Protein AF-A0A926GZT4-F1 (afdb_monomer)

Nearest PDB structures (foldseek):
  8gw3-assembly4_D  TM=7.009E-01  e=4.173E+00  Homo sapiens
  7jy4-assembly1_A  TM=4.557E-01  e=2.702E+00  Homo sapiens
  4l53-assembly1_A  TM=4.078E-01  e=2.702E+00  Homo sapiens
  3ppz-assembly1_A  TM=3.035E-01  e=1.749E+00  Arabidopsis thaliana
  7rd6-assembly1_A  TM=2.151E-01  e=2.875E+00  Saccharomyces cerevisiae

Solvent-accessible surface area (backbone atoms only — not comparable to full-atom values): 8129 Å² total; per-residue (Å²): 136,89,83,83,81,74,59,75,89,55,63,92,43,51,77,48,64,42,90,59,48,48,75,75,48,60,48,57,80,95,85,47,78,43,30,37,38,27,32,48,92,85,40,66,25,36,35,36,51,51,87,75,60,86,52,57,98,88,56,70,48,48,42,31,40,33,24,62,54,53,72,66,56,50,53,53,48,52,53,50,49,58,46,40,38,62,43,46,35,48,85,88,81,61,58,79,93,72,22,61,66,45,62,78,93,54,39,59,65,59,61,72,75,52,74,93,72,57,90,58,54,55,56,77,72,63,48,54,75,66,32,30,31,50,92

Foldseek 3Di:
DPPDPDDPVQPPFAEDEPVQWAFPDADDPPPDRAKHWTDHPNAIWIKGWDPFPCPDPVDRKTKIWTFHDDPVLVVVVVVLLVLCQQQQFVPDDDDPVPTGNDPPVRCVVSVVVDDPDDPCVVVVVPTDTHHMYID

Secondary structure (DSSP, 8-state):
---S---GGGTTSPB--GGGEEEEEEE-SSS--SEEEEEETTEEEEEEE-S-----TT----EEEEEE--HHHHHHHHHHHHHHHHHTB-TTSS-HHHHB-S-GGGTHHHHTTS-S--TTHHHHTT--EEEEEE-

Radi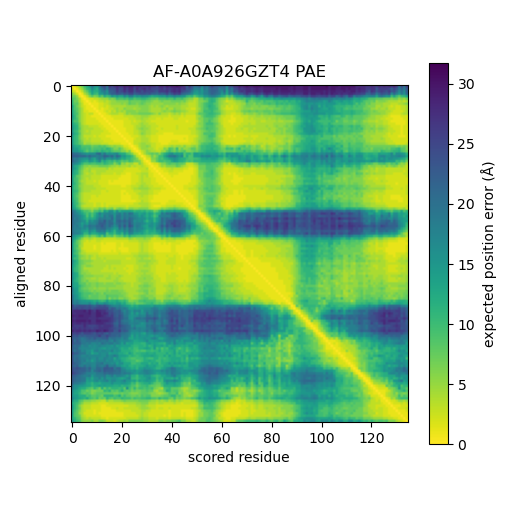us of gyration: 16.49 Å; Cα contacts (8 Å, |Δi|>4): 175; chains: 1; bounding box: 31×34×53 Å

pLDDT: mean 74.17, std 16.71, range [38.31, 95.81]

Mean predicted aligned error: 9.91 Å

Structure (mmCIF, N/CA/C/O backbone):
data_AF-A0A926GZT4-F1
#
_entry.id   AF-A0A926GZT4-F1
#
loop_
_atom_site.group_PDB
_atom_site.id
_atom_site.type_symbol
_atom_site.label_atom_id
_atom_site.label_alt_id
_atom_site.label_comp_id
_atom_site.label_asym_id
_atom_site.label_entity_id
_atom_site.label_seq_id
_atom_site.pdbx_PDB_ins_code
_atom_site.Cartn_x
_atom_site.Cartn_y
_atom_site.Cartn_z
_atom_site.occupancy
_atom_site.B_iso_or_equiv
_atom_site.auth_seq_id
_atom_site.auth_comp_id
_atom_site.auth_asym_id
_atom_site.auth_atom_id
_atom_site.pdbx_PDB_model_num
ATOM 1 N N . MET A 1 1 ? 1.229 -13.554 30.370 1.00 39.09 1 MET A N 1
ATOM 2 C CA . MET A 1 1 ? 0.485 -12.353 29.939 1.00 39.09 1 MET A CA 1
ATOM 3 C C . MET A 1 1 ? 1.484 -11.459 29.234 1.00 39.09 1 MET A C 1
ATOM 5 O O . MET A 1 1 ? 2.153 -10.677 29.893 1.00 39.09 1 MET A O 1
ATOM 9 N N . GLU A 1 2 ? 1.665 -11.660 27.933 1.00 42.94 2 GLU A N 1
ATOM 10 C CA . GLU A 1 2 ? 2.531 -10.829 27.090 1.00 42.94 2 GLU A CA 1
ATOM 11 C C . GLU A 1 2 ? 1.661 -9.771 26.416 1.00 42.94 2 GLU A C 1
ATOM 13 O O . GLU A 1 2 ? 1.142 -9.970 25.326 1.00 42.94 2 GLU A O 1
ATOM 18 N N . THR A 1 3 ? 1.431 -8.661 27.107 1.00 47.22 3 THR A N 1
ATOM 19 C CA . THR A 1 3 ? 0.743 -7.488 26.543 1.00 47.22 3 THR A CA 1
ATOM 20 C C . THR A 1 3 ? 1.688 -6.302 26.359 1.00 47.22 3 THR A C 1
ATOM 22 O O . THR A 1 3 ? 1.215 -5.182 26.223 1.00 47.22 3 THR A O 1
ATOM 25 N N . ASP A 1 4 ? 3.010 -6.518 26.339 1.00 52.38 4 ASP A N 1
ATOM 26 C CA . ASP A 1 4 ? 3.978 -5.416 26.484 1.00 52.38 4 ASP A CA 1
ATOM 27 C C . ASP A 1 4 ? 4.974 -5.227 25.326 1.00 52.38 4 ASP A C 1
ATOM 29 O O . ASP A 1 4 ? 5.963 -4.516 25.467 1.00 52.38 4 ASP A O 1
ATOM 33 N N . GLN A 1 5 ? 4.717 -5.807 24.148 1.00 65.75 5 GLN A N 1
ATOM 34 C CA . GLN A 1 5 ? 5.530 -5.545 22.945 1.00 65.75 5 GLN A CA 1
ATOM 35 C C . GLN A 1 5 ? 4.677 -5.245 21.708 1.00 65.75 5 GLN A C 1
ATOM 37 O O . GLN A 1 5 ? 4.899 -5.771 20.618 1.00 65.75 5 GLN A O 1
ATOM 42 N N . MET A 1 6 ? 3.659 -4.397 21.873 1.00 73.31 6 MET A N 1
ATOM 43 C CA . MET A 1 6 ? 3.033 -3.757 20.720 1.00 73.31 6 MET A CA 1
ATOM 44 C C . MET A 1 6 ? 3.861 -2.517 20.333 1.00 73.31 6 MET A C 1
ATOM 46 O O . MET A 1 6 ? 4.038 -1.644 21.204 1.00 73.31 6 MET A O 1
ATOM 50 N N . PRO A 1 7 ? 4.361 -2.442 19.080 1.00 77.25 7 PRO A N 1
ATOM 51 C CA . PRO A 1 7 ? 5.070 -1.276 18.565 1.00 77.25 7 PRO A CA 1
ATOM 52 C C . PRO A 1 7 ? 4.284 0.012 18.810 1.00 77.25 7 PRO A C 1
ATOM 54 O O . PRO A 1 7 ? 3.048 0.000 18.849 1.00 77.25 7 PRO A O 1
ATOM 57 N N . ALA A 1 8 ? 4.994 1.111 19.060 1.00 81.88 8 ALA A N 1
ATOM 58 C CA . ALA A 1 8 ? 4.378 2.370 19.470 1.00 81.88 8 ALA A CA 1
ATOM 59 C C . ALA A 1 8 ? 3.430 2.914 18.391 1.00 81.88 8 ALA A C 1
ATOM 61 O O . ALA A 1 8 ? 2.363 3.426 18.718 1.00 81.88 8 ALA A O 1
ATOM 62 N N . GLU A 1 9 ? 3.792 2.716 17.130 1.00 83.00 9 GLU A N 1
ATOM 63 C CA . GLU A 1 9 ? 3.056 3.090 15.929 1.00 83.00 9 GLU A CA 1
ATOM 64 C C . GLU A 1 9 ? 1.708 2.369 15.778 1.00 83.00 9 GLU A C 1
ATOM 66 O O . GLU A 1 9 ? 0.806 2.895 15.139 1.00 83.00 9 GLU A O 1
ATOM 71 N N . LEU A 1 10 ? 1.522 1.210 16.422 1.00 86.06 10 LEU A N 1
ATOM 72 C CA . LEU A 1 10 ? 0.247 0.481 16.415 1.00 86.06 10 LEU A CA 1
ATOM 73 C C . LEU A 1 10 ? -0.691 0.903 17.553 1.00 86.06 10 LEU A C 1
ATOM 75 O O . LEU A 1 10 ? -1.869 0.539 17.576 1.00 86.06 10 LEU A O 1
ATOM 79 N N . ARG A 1 11 ? -0.188 1.641 18.549 1.00 86.56 11 ARG A N 1
ATOM 80 C CA . ARG A 1 11 ? -0.966 1.985 19.744 1.00 86.56 11 ARG A CA 1
ATOM 81 C C . ARG A 1 11 ? -2.050 2.995 19.401 1.00 86.56 11 ARG A C 1
ATOM 83 O O . ARG A 1 11 ? -1.773 4.097 18.952 1.00 86.56 11 ARG A O 1
ATOM 90 N N . GLY A 1 12 ? -3.294 2.622 19.691 1.00 87.38 12 GLY A N 1
ATOM 91 C CA . GLY A 1 12 ? -4.464 3.455 19.412 1.00 87.38 12 GLY A CA 1
ATOM 92 C C . GLY A 1 12 ? -5.023 3.295 17.998 1.00 87.38 12 GLY A C 1
ATOM 93 O O . GLY A 1 12 ? -6.105 3.814 17.742 1.00 87.38 12 GLY A O 1
ATOM 94 N N . LEU A 1 13 ? -4.354 2.535 17.123 1.00 92.94 13 LEU A N 1
ATOM 95 C CA . LEU A 1 13 ? -4.912 2.141 15.834 1.00 92.94 13 LEU A CA 1
ATOM 96 C C . LEU A 1 13 ? -5.789 0.889 15.990 1.00 92.94 13 LEU A C 1
ATOM 98 O O . LEU A 1 13 ? -5.404 -0.051 16.698 1.00 92.94 13 LEU A O 1
ATOM 102 N N . PRO A 1 14 ? -6.961 0.837 15.336 1.00 94.69 14 PRO A N 1
ATOM 103 C CA . PRO A 1 14 ? -7.781 -0.363 15.317 1.00 94.69 14 PRO A CA 1
ATOM 104 C C . PRO A 1 14 ? -7.056 -1.497 14.581 1.00 94.69 14 PRO A C 1
ATOM 106 O O . PRO A 1 14 ? -6.529 -1.305 13.486 1.00 94.69 14 PRO A O 1
ATOM 109 N N . GLN A 1 15 ? -7.068 -2.690 15.179 1.00 94.44 15 GLN A N 1
ATOM 110 C CA . GLN A 1 15 ? -6.672 -3.912 14.487 1.00 94.44 15 GLN A CA 1
ATOM 111 C C . GLN A 1 15 ? -7.828 -4.389 13.605 1.00 94.44 15 GLN A C 1
ATOM 113 O O . GLN A 1 15 ? -8.951 -4.543 14.093 1.00 94.44 15 GLN A O 1
ATOM 118 N N . VAL A 1 16 ? -7.550 -4.681 12.339 1.00 95.19 16 VAL A N 1
ATOM 119 C CA . VAL A 1 16 ? -8.511 -5.265 11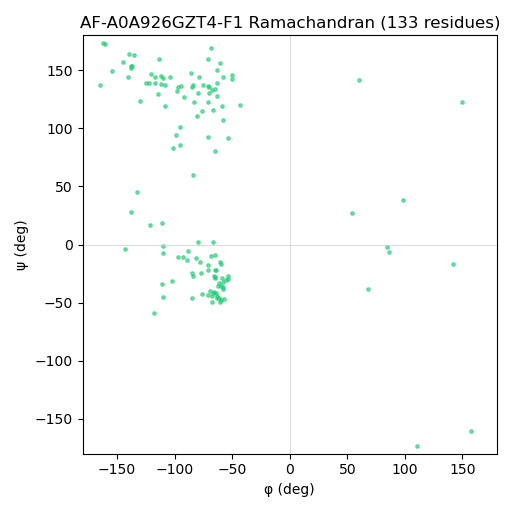.398 1.00 95.19 16 VAL A CA 1
ATOM 120 C C . VAL A 1 16 ? -8.086 -6.673 10.994 1.00 95.19 16 VAL A C 1
ATOM 122 O O . VAL A 1 16 ? -6.934 -7.078 11.159 1.00 95.19 16 VAL A O 1
ATOM 125 N N . ASN A 1 17 ? -9.042 -7.455 10.495 1.00 93.00 17 ASN A N 1
ATOM 126 C CA . ASN A 1 17 ? -8.744 -8.771 9.944 1.00 93.00 17 ASN A CA 1
ATOM 127 C C . ASN A 1 17 ? -7.979 -8.596 8.624 1.00 93.00 17 ASN A C 1
ATOM 129 O O . ASN A 1 17 ? -8.451 -7.863 7.758 1.00 93.00 17 ASN A O 1
ATOM 133 N N . GLY A 1 18 ? -6.851 -9.291 8.448 1.00 87.81 18 GLY A N 1
ATOM 134 C CA . GLY A 1 18 ? -6.082 -9.255 7.200 1.00 87.81 18 GL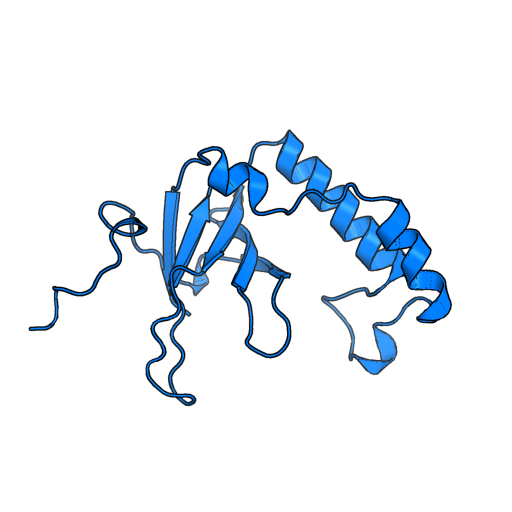Y A CA 1
ATOM 135 C C . GLY A 1 18 ? -6.915 -9.637 5.973 1.00 87.81 18 GLY A C 1
ATOM 136 O O . GLY A 1 18 ? -6.736 -9.060 4.912 1.00 87.81 18 GLY A O 1
ATOM 137 N N . SER A 1 19 ? -7.930 -10.499 6.120 1.00 90.56 19 SER A N 1
ATOM 138 C CA . SER A 1 19 ? -8.840 -10.840 5.015 1.00 90.56 19 SER A CA 1
ATOM 139 C C . SER A 1 19 ? -9.761 -9.694 4.569 1.00 90.56 19 SER A C 1
ATOM 141 O O . SER A 1 19 ? -10.502 -9.860 3.605 1.00 90.56 19 SER A O 1
ATOM 143 N N . ALA A 1 20 ? -9.811 -8.585 5.313 1.00 92.56 20 ALA A N 1
ATOM 144 C CA . ALA A 1 20 ? -10.544 -7.375 4.938 1.00 92.56 20 ALA A CA 1
ATOM 145 C C . ALA A 1 20 ? -9.693 -6.406 4.098 1.00 92.56 20 ALA A C 1
ATOM 147 O O . ALA A 1 20 ? -10.213 -5.385 3.648 1.00 92.56 20 ALA A O 1
ATOM 148 N N . VAL A 1 21 ? -8.406 -6.715 3.912 1.00 92.12 21 VAL A N 1
ATOM 149 C CA . VAL A 1 21 ? -7.449 -5.926 3.138 1.00 92.12 21 VAL A CA 1
ATOM 150 C C . VAL A 1 21 ? -7.150 -6.676 1.845 1.00 92.12 21 VAL A C 1
ATOM 152 O O . VAL A 1 21 ? -6.681 -7.811 1.870 1.00 92.12 21 VAL A O 1
ATOM 155 N N . ASP A 1 22 ? -7.455 -6.051 0.712 1.00 91.31 22 ASP A N 1
ATOM 156 C CA . ASP A 1 22 ? -7.172 -6.599 -0.616 1.00 91.31 22 ASP A CA 1
ATOM 157 C C . ASP A 1 22 ? -5.888 -5.960 -1.152 1.00 91.31 22 ASP A C 1
ATOM 159 O O . ASP A 1 22 ? -5.910 -4.844 -1.676 1.00 91.31 22 ASP A O 1
ATOM 163 N N . GLU A 1 23 ? -4.753 -6.627 -0.940 1.00 88.25 23 GLU A N 1
ATOM 164 C CA . GLU A 1 23 ? -3.446 -6.167 -1.414 1.00 88.25 23 GLU A CA 1
ATOM 165 C C . GLU A 1 23 ? -3.393 -6.202 -2.945 1.00 88.25 23 GLU A C 1
ATOM 167 O O . GLU A 1 23 ? -3.456 -7.259 -3.574 1.00 88.25 23 GLU A O 1
ATOM 172 N N . LEU A 1 24 ? -3.255 -5.027 -3.557 1.00 84.25 24 LEU A N 1
ATOM 173 C CA . LEU A 1 24 ? -3.262 -4.879 -5.009 1.00 84.25 24 LEU A CA 1
ATOM 174 C C . LEU A 1 24 ? -1.872 -5.124 -5.595 1.00 84.25 24 LEU A C 1
ATOM 176 O O . LEU A 1 24 ? -1.710 -5.830 -6.593 1.00 84.25 24 LEU A O 1
ATOM 180 N N . TRP A 1 25 ? -0.855 -4.530 -4.975 1.00 78.38 25 TRP A N 1
ATOM 181 C CA . TRP A 1 25 ? 0.544 -4.822 -5.252 1.00 78.38 25 TRP A CA 1
ATOM 182 C C . TRP A 1 25 ? 1.394 -4.506 -4.036 1.00 78.38 25 TRP A C 1
ATOM 184 O O . TRP A 1 25 ? 1.104 -3.585 -3.275 1.00 78.38 25 TRP A O 1
ATOM 194 N N . ALA A 1 26 ? 2.472 -5.269 -3.911 1.00 77.06 26 ALA A N 1
ATOM 195 C CA . ALA A 1 26 ? 3.450 -5.128 -2.857 1.00 77.06 26 ALA A CA 1
ATOM 196 C C . ALA A 1 26 ? 4.836 -4.880 -3.451 1.00 77.06 26 ALA A C 1
ATOM 198 O O . ALA A 1 26 ? 5.245 -5.538 -4.413 1.00 77.06 26 ALA A O 1
ATOM 199 N N . ASN A 1 27 ? 5.568 -3.973 -2.827 1.00 69.75 27 ASN A N 1
ATOM 200 C CA . ASN A 1 27 ? 7.010 -3.900 -2.881 1.00 69.75 27 ASN A CA 1
ATOM 201 C C . ASN A 1 27 ? 7.589 -4.850 -1.820 1.00 69.75 27 ASN A C 1
ATOM 203 O O . ASN A 1 27 ? 7.135 -4.915 -0.674 1.00 69.75 27 ASN A O 1
ATOM 207 N N . GLY A 1 28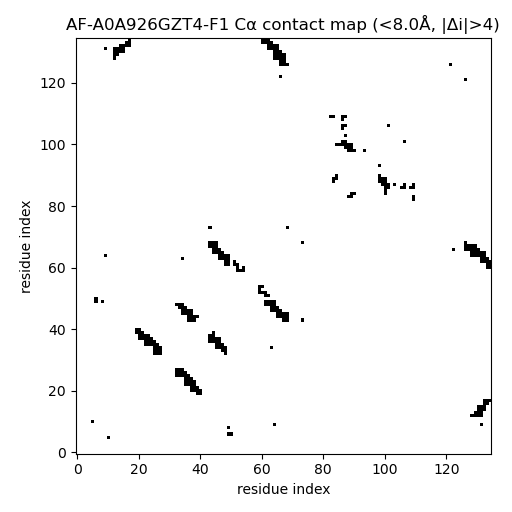 ? 8.606 -5.606 -2.214 1.00 61.69 28 GLY A N 1
ATOM 208 C CA . GLY A 1 28 ? 9.245 -6.610 -1.370 1.00 61.69 28 GLY A CA 1
ATOM 209 C C . GLY A 1 28 ? 9.778 -7.740 -2.236 1.00 61.69 28 GLY A C 1
ATOM 210 O O . GLY A 1 28 ? 9.046 -8.331 -3.028 1.00 61.69 28 GLY A O 1
ATOM 211 N N . TYR A 1 29 ? 11.080 -8.001 -2.152 1.00 52.84 29 TYR A N 1
ATOM 212 C CA . TYR A 1 29 ? 11.732 -9.033 -2.948 1.00 52.84 29 TYR A CA 1
ATOM 213 C C . TYR A 1 29 ? 12.242 -10.125 -2.011 1.00 52.84 29 TYR A C 1
ATOM 215 O O . TYR A 1 29 ? 12.897 -9.831 -1.017 1.00 52.84 29 TYR A O 1
ATOM 223 N N . TYR A 1 30 ? 11.905 -11.372 -2.343 1.00 55.50 30 TYR A N 1
ATOM 224 C CA . TYR A 1 30 ? 12.220 -12.614 -1.623 1.00 55.50 30 TYR A CA 1
ATOM 225 C C . TYR A 1 30 ? 11.557 -12.842 -0.259 1.00 55.50 30 TYR A C 1
ATOM 227 O O . TYR A 1 30 ? 11.130 -13.970 -0.025 1.00 55.50 30 TYR A O 1
ATOM 235 N N . ASP A 1 31 ? 11.393 -11.819 0.580 1.00 59.72 31 ASP A N 1
ATOM 236 C CA . ASP A 1 31 ? 10.908 -12.014 1.959 1.00 59.72 31 ASP A CA 1
ATOM 237 C C . ASP A 1 31 ? 9.377 -11.873 2.098 1.00 59.72 31 ASP A C 1
ATOM 239 O O . ASP A 1 31 ? 8.798 -12.254 3.108 1.00 59.72 31 ASP A O 1
ATOM 243 N N . GLY A 1 32 ? 8.686 -11.393 1.061 1.00 70.38 32 GLY A N 1
ATOM 244 C CA . GLY A 1 32 ? 7.242 -11.127 1.068 1.00 70.38 32 GLY A CA 1
ATOM 245 C C . GLY A 1 32 ? 6.933 -9.632 1.022 1.00 70.38 32 GLY A C 1
ATOM 246 O O . GLY A 1 32 ? 7.830 -8.815 0.817 1.00 70.38 32 GLY A O 1
ATOM 247 N N . ALA A 1 33 ? 5.656 -9.278 1.164 1.00 77.50 33 ALA A N 1
ATOM 248 C CA . ALA A 1 33 ? 5.217 -7.888 1.127 1.00 77.50 33 ALA A CA 1
ATOM 249 C C . ALA A 1 33 ? 5.836 -7.092 2.289 1.00 77.50 33 ALA A C 1
ATOM 251 O O . ALA A 1 33 ? 5.740 -7.502 3.448 1.00 77.50 33 ALA A O 1
ATOM 252 N N . LEU A 1 34 ? 6.478 -5.964 1.976 1.00 83.06 34 LEU A N 1
ATOM 253 C CA . LEU A 1 34 ? 7.004 -5.017 2.965 1.00 83.06 34 LEU A CA 1
ATOM 254 C C . LEU A 1 34 ? 6.222 -3.712 2.961 1.00 83.06 34 LEU A C 1
ATOM 256 O O . LEU A 1 34 ? 6.062 -3.097 4.006 1.00 83.06 34 LEU A O 1
ATOM 260 N N . ASP A 1 35 ? 5.739 -3.292 1.804 1.00 87.00 35 ASP A N 1
ATOM 261 C CA . ASP A 1 35 ? 4.811 -2.183 1.654 1.00 87.00 35 ASP A CA 1
ATOM 262 C C . ASP A 1 35 ? 4.129 -2.259 0.293 1.00 87.00 35 ASP A C 1
ATOM 264 O O . ASP A 1 35 ? 4.462 -3.126 -0.512 1.00 87.00 35 ASP A O 1
ATOM 268 N N . GLY A 1 36 ? 3.154 -1.400 0.035 1.00 88.62 36 GLY A N 1
ATOM 269 C CA . GLY A 1 36 ? 2.434 -1.383 -1.228 1.00 88.62 36 GLY A CA 1
ATOM 270 C C . GLY A 1 36 ? 1.069 -0.739 -1.097 1.00 88.62 36 GLY A C 1
ATOM 271 O O . GLY A 1 36 ? 0.803 -0.003 -0.152 1.00 88.62 36 GLY A O 1
ATOM 272 N N . PHE A 1 37 ? 0.183 -1.020 -2.044 1.00 90.12 37 PHE A N 1
ATOM 273 C CA . PHE A 1 37 ? -1.173 -0.478 -2.035 1.00 90.12 37 PHE A CA 1
ATOM 274 C C . PHE A 1 37 ? -2.207 -1.585 -1.908 1.00 90.12 37 PHE A C 1
ATOM 276 O O . PHE A 1 37 ? -2.064 -2.675 -2.467 1.00 90.12 37 PHE A O 1
ATOM 283 N N . ALA A 1 38 ? -3.279 -1.272 -1.192 1.00 92.25 38 ALA A N 1
ATOM 284 C CA . ALA A 1 38 ? -4.388 -2.169 -0.937 1.00 92.25 38 ALA A CA 1
ATOM 285 C C . ALA A 1 38 ? -5.727 -1.430 -1.016 1.00 92.25 38 ALA A C 1
ATOM 287 O O . ALA A 1 38 ? -5.790 -0.200 -0.936 1.00 92.25 38 ALA A O 1
ATOM 288 N N . LEU A 1 39 ? -6.810 -2.196 -1.126 1.00 94.38 39 LEU A N 1
ATOM 289 C CA . LEU A 1 39 ? -8.153 -1.714 -0.829 1.00 94.38 39 LEU A CA 1
ATOM 290 C C . LEU A 1 39 ? -8.541 -2.130 0.587 1.00 94.38 39 LEU A C 1
ATOM 292 O O . LEU A 1 39 ? -8.438 -3.300 0.957 1.00 94.38 39 LEU A O 1
ATOM 296 N N . PHE A 1 40 ? -9.051 -1.174 1.354 1.00 95.00 40 PHE A N 1
ATOM 297 C CA . PHE A 1 40 ? -9.676 -1.411 2.649 1.00 95.00 40 PHE A CA 1
ATOM 298 C C . PHE A 1 40 ? -11.030 -0.703 2.659 1.00 95.00 40 PHE A C 1
ATOM 300 O O . PHE A 1 40 ? -11.119 0.482 2.348 1.00 95.00 40 PHE A O 1
ATOM 307 N N . GLU A 1 41 ? -12.099 -1.463 2.911 1.00 94.38 41 GLU A N 1
ATOM 308 C CA . GLU A 1 41 ? -13.493 -0.993 2.789 1.00 94.38 41 GLU A CA 1
ATOM 309 C C . GLU A 1 41 ? -13.835 -0.385 1.409 1.00 94.38 41 GLU A C 1
ATOM 311 O O . GLU A 1 41 ? -14.749 0.423 1.277 1.00 94.38 41 GLU A O 1
ATOM 316 N N . GLY A 1 42 ? -13.126 -0.816 0.359 1.00 92.69 42 GLY A N 1
ATOM 317 C CA . GLY A 1 42 ? -13.300 -0.327 -1.014 1.00 92.69 42 GLY A CA 1
ATOM 318 C C . GLY A 1 42 ? -12.526 0.952 -1.345 1.00 92.69 42 GLY A C 1
ATOM 319 O O . GLY A 1 42 ? -12.555 1.375 -2.498 1.00 92.69 42 GLY A O 1
ATOM 320 N N . GLU A 1 43 ? -11.807 1.529 -0.382 1.00 95.06 43 GLU A N 1
ATOM 321 C CA . GLU A 1 43 ? -11.017 2.749 -0.557 1.00 95.06 43 GLU A CA 1
ATOM 322 C C . GLU A 1 43 ? -9.515 2.430 -0.665 1.00 95.06 43 GLU A C 1
ATOM 324 O O . GLU A 1 43 ? -9.024 1.517 0.017 1.00 95.06 43 GLU A O 1
ATOM 329 N N . PRO A 1 44 ? -8.760 3.167 -1.501 1.00 93.62 44 PRO A N 1
ATOM 330 C CA . PRO A 1 44 ? -7.332 2.950 -1.666 1.00 93.62 44 PRO A CA 1
ATOM 331 C C . PRO A 1 44 ? -6.572 3.373 -0.410 1.00 93.62 44 PRO A C 1
ATOM 333 O O . PRO A 1 44 ? -6.809 4.438 0.161 1.00 93.62 44 PRO A O 1
ATOM 336 N N . HIS A 1 45 ? -5.634 2.527 -0.003 1.00 94.81 45 HIS A N 1
ATOM 337 C CA . HIS A 1 45 ? -4.727 2.763 1.109 1.00 94.81 45 HIS A CA 1
ATOM 338 C C . HIS A 1 45 ? -3.327 2.296 0.728 1.00 94.81 45 HIS A C 1
ATOM 340 O O . HIS A 1 45 ? -3.160 1.380 -0.079 1.00 94.81 45 HIS A O 1
ATOM 346 N N . TYR A 1 46 ? -2.325 2.902 1.348 1.00 92.88 46 TYR A N 1
ATOM 347 C CA . TYR A 1 46 ? -0.972 2.368 1.341 1.00 92.88 46 TYR A CA 1
ATOM 348 C C . TYR A 1 46 ? -0.774 1.529 2.590 1.00 92.88 46 TYR A C 1
ATOM 350 O O . TYR A 1 46 ? -1.185 1.940 3.674 1.00 92.88 46 TYR A O 1
ATOM 358 N N . PHE A 1 47 ? -0.158 0.365 2.456 1.00 92.06 47 PHE A N 1
ATOM 359 C CA . PHE A 1 47 ? 0.234 -0.448 3.591 1.00 92.06 47 PHE A CA 1
ATOM 360 C C . PHE A 1 47 ? 1.753 -0.457 3.723 1.00 92.06 47 PHE A C 1
ATOM 362 O O . PHE A 1 47 ? 2.460 -0.493 2.719 1.00 92.06 47 PHE A O 1
ATOM 369 N N . CYS A 1 48 ? 2.272 -0.457 4.948 1.00 90.19 48 CYS A N 1
ATOM 370 C CA . CYS A 1 48 ? 3.687 -0.732 5.193 1.00 90.19 48 CYS A CA 1
ATOM 371 C C . CYS A 1 48 ? 3.873 -1.594 6.438 1.00 90.19 48 CYS A C 1
ATOM 373 O O . CYS A 1 48 ? 3.119 -1.486 7.407 1.00 90.19 48 CYS A O 1
ATOM 375 N N . ALA A 1 49 ? 4.858 -2.485 6.393 1.00 87.06 49 ALA A N 1
ATOM 376 C CA . ALA A 1 49 ? 5.217 -3.339 7.505 1.00 87.06 49 ALA A CA 1
ATOM 377 C C . ALA A 1 49 ? 5.804 -2.487 8.636 1.00 87.06 49 ALA A C 1
ATOM 379 O O . ALA A 1 49 ? 6.701 -1.671 8.412 1.00 87.06 49 ALA A O 1
ATOM 380 N N . THR A 1 50 ? 5.337 -2.718 9.861 1.00 83.06 50 THR A N 1
ATOM 381 C CA . THR A 1 50 ? 6.058 -2.276 11.062 1.00 83.06 50 THR A CA 1
ATOM 382 C C . THR A 1 50 ? 7.344 -3.085 11.207 1.00 83.06 50 THR A C 1
ATOM 384 O O . THR A 1 50 ? 7.489 -4.107 10.533 1.00 83.06 50 THR A O 1
ATOM 387 N N . GLU A 1 51 ? 8.257 -2.690 12.106 1.00 67.62 51 GLU A N 1
ATOM 388 C CA . GLU A 1 51 ? 9.486 -3.458 12.360 1.00 67.62 51 GLU A CA 1
ATOM 389 C C . GLU A 1 51 ? 9.188 -4.964 12.438 1.00 67.62 51 GLU A C 1
ATOM 391 O O . GLU A 1 51 ? 8.359 -5.411 13.238 1.00 67.62 51 GLU A O 1
ATOM 396 N N . THR A 1 52 ? 9.822 -5.734 11.545 1.00 55.16 52 THR A N 1
ATOM 397 C CA . THR A 1 52 ? 9.648 -7.182 11.451 1.00 55.16 52 THR A CA 1
ATOM 398 C C . THR A 1 52 ? 10.007 -7.784 12.799 1.00 55.16 52 THR A C 1
ATOM 400 O O . THR A 1 52 ? 11.181 -7.851 13.172 1.00 55.16 52 THR A O 1
ATOM 403 N N . VAL A 1 53 ? 9.006 -8.243 13.547 1.00 51.81 53 VAL A N 1
ATOM 404 C CA . VAL A 1 53 ? 9.258 -9.108 14.691 1.00 51.81 53 VAL A CA 1
ATOM 405 C C . VAL A 1 53 ? 9.688 -10.443 14.091 1.00 51.81 53 VAL A C 1
ATOM 407 O O . VAL A 1 53 ? 8.848 -11.256 13.719 1.00 51.81 53 VAL A O 1
ATOM 410 N N . TRP A 1 54 ? 10.998 -10.634 13.921 1.00 45.59 54 TRP A N 1
ATOM 411 C CA . TRP A 1 54 ? 11.593 -11.903 13.501 1.00 45.59 54 TRP A CA 1
ATOM 412 C C . TRP A 1 54 ? 11.336 -12.952 14.590 1.00 45.59 54 TRP A C 1
ATOM 414 O O . TRP A 1 54 ? 12.176 -13.211 15.450 1.00 45.59 54 TRP A O 1
ATOM 424 N N . GLN A 1 55 ? 10.136 -13.519 14.591 1.00 41.84 55 GLN A N 1
ATOM 425 C CA . GLN A 1 55 ? 9.767 -14.685 15.378 1.00 41.84 55 GLN A CA 1
ATOM 426 C C . GLN A 1 55 ? 9.785 -15.886 14.440 1.00 41.84 55 GLN A C 1
ATOM 428 O O . GLN A 1 55 ? 8.755 -16.269 13.904 1.00 41.84 55 GLN A O 1
ATOM 433 N N . ASP A 1 56 ? 10.988 -16.434 14.255 1.00 40.88 56 ASP A N 1
ATOM 434 C CA . ASP A 1 56 ? 11.289 -17.671 13.526 1.00 40.88 56 ASP A CA 1
ATOM 435 C C . ASP A 1 56 ? 10.891 -17.716 12.035 1.00 40.88 56 ASP A C 1
ATOM 437 O O . ASP A 1 56 ? 9.831 -17.269 11.608 1.00 40.88 56 ASP A O 1
ATOM 441 N N . TYR A 1 57 ? 11.748 -18.333 11.217 1.00 43.53 57 TYR A N 1
ATOM 442 C CA . TYR A 1 57 ? 11.572 -18.450 9.757 1.00 43.53 57 TYR A CA 1
ATOM 443 C C . TYR A 1 57 ? 10.291 -19.216 9.353 1.00 43.53 57 TYR A C 1
ATOM 445 O O . TYR A 1 57 ? 9.871 -19.183 8.201 1.00 43.53 57 TYR A O 1
ATOM 453 N N . GLU A 1 58 ? 9.672 -19.927 10.301 1.00 47.59 58 GLU A N 1
ATOM 454 C CA . GLU A 1 58 ? 8.468 -20.737 10.094 1.00 47.59 58 GLU A CA 1
ATOM 455 C C . GLU A 1 58 ? 7.161 -20.017 10.483 1.00 47.59 58 GLU A C 1
ATOM 457 O O . GLU A 1 58 ? 6.082 -20.516 10.160 1.00 47.59 58 GLU A O 1
ATOM 462 N N . THR A 1 59 ? 7.225 -18.858 11.156 1.00 52.84 59 THR A N 1
ATOM 463 C CA . THR A 1 59 ? 6.047 -18.168 11.722 1.00 52.84 59 THR A CA 1
ATOM 464 C C . THR A 1 59 ? 6.048 -16.655 11.511 1.00 52.84 59 THR A C 1
ATOM 466 O O . THR A 1 59 ? 5.456 -15.942 12.320 1.00 52.84 59 THR A O 1
ATOM 469 N N . GLU A 1 60 ? 6.685 -16.152 10.446 1.00 57.44 60 GLU A N 1
ATOM 470 C CA . GLU A 1 60 ? 6.706 -14.719 10.113 1.00 57.44 60 GLU A CA 1
ATOM 471 C C . GLU A 1 60 ? 5.287 -14.127 10.036 1.00 57.44 60 GLU A C 1
ATOM 473 O O . GLU A 1 60 ? 4.648 -14.115 8.986 1.00 57.44 60 GLU A O 1
ATOM 478 N N . SER A 1 61 ? 4.797 -13.598 11.157 1.00 69.19 61 SER A N 1
ATOM 479 C CA . SER A 1 61 ? 3.596 -12.778 11.196 1.00 69.19 61 SER A CA 1
ATOM 480 C C . SER A 1 61 ? 4.035 -11.328 11.132 1.00 69.19 61 SER A C 1
ATOM 482 O O . SER A 1 61 ? 4.515 -10.746 12.111 1.00 69.19 61 SER A O 1
ATOM 484 N N . ARG A 1 62 ? 3.923 -10.749 9.936 1.00 80.12 62 ARG A N 1
ATOM 485 C CA . ARG A 1 62 ? 4.140 -9.319 9.734 1.00 80.12 62 ARG A CA 1
ATOM 486 C C . ARG A 1 62 ? 2.906 -8.560 10.177 1.00 80.12 62 ARG A C 1
ATOM 488 O O . ARG A 1 62 ? 1.778 -9.012 9.994 1.00 80.12 62 ARG A O 1
ATOM 495 N N . ARG A 1 63 ? 3.137 -7.387 10.758 1.00 87.81 63 ARG A N 1
ATOM 496 C CA . ARG A 1 63 ? 2.092 -6.408 11.043 1.00 87.81 63 ARG A CA 1
ATOM 497 C C . ARG A 1 63 ? 2.264 -5.250 10.082 1.00 87.81 63 ARG A C 1
ATOM 499 O O . ARG A 1 63 ? 3.384 -4.799 9.869 1.00 87.81 63 ARG A O 1
ATOM 506 N N . PHE A 1 64 ? 1.157 -4.777 9.540 1.00 90.75 64 PHE A N 1
ATOM 507 C CA . PHE A 1 64 ? 1.116 -3.723 8.544 1.00 90.75 64 PHE A CA 1
ATOM 508 C C . PHE A 1 64 ? 0.215 -2.594 9.020 1.00 90.75 64 PHE A C 1
ATOM 510 O O . PHE A 1 64 ? -0.857 -2.863 9.559 1.00 90.75 64 PHE A O 1
ATOM 517 N N . ILE A 1 65 ? 0.626 -1.347 8.803 1.00 93.81 65 ILE A N 1
ATOM 518 C CA . ILE A 1 65 ? -0.207 -0.159 9.017 1.00 93.81 65 ILE A CA 1
ATOM 519 C C . ILE A 1 65 ? -0.811 0.257 7.686 1.00 93.81 65 ILE A C 1
ATOM 521 O O . ILE A 1 65 ? -0.099 0.324 6.690 1.00 93.81 65 ILE A O 1
ATOM 525 N N . LEU A 1 66 ? -2.105 0.574 7.693 1.00 95.19 66 LEU A N 1
ATOM 526 C CA . LEU A 1 66 ? -2.812 1.204 6.585 1.00 95.19 66 LEU A CA 1
ATOM 527 C C . LEU A 1 66 ? -2.787 2.722 6.744 1.00 95.19 66 LEU A C 1
ATOM 529 O O . LEU A 1 66 ? -3.232 3.248 7.765 1.00 95.19 66 LEU A O 1
ATOM 533 N N . TYR A 1 67 ? -2.339 3.417 5.708 1.00 95.06 67 TYR A N 1
ATOM 534 C CA . TYR A 1 67 ? -2.319 4.868 5.596 1.00 95.06 67 TYR A CA 1
ATOM 535 C C . TYR A 1 67 ? -3.310 5.320 4.532 1.00 95.06 67 TYR A C 1
ATOM 537 O O . TYR A 1 67 ? -3.392 4.720 3.454 1.00 95.06 67 TYR A O 1
ATOM 545 N N . LYS A 1 68 ? -4.048 6.400 4.811 1.00 93.31 68 LYS A N 1
ATOM 546 C CA . LYS A 1 68 ? -4.853 7.042 3.766 1.00 93.31 68 LYS A CA 1
ATOM 547 C C . LYS A 1 68 ? -3.939 7.582 2.683 1.00 93.31 68 LYS A C 1
ATOM 549 O O . LYS A 1 68 ? -2.926 8.213 2.980 1.00 93.31 68 LYS A O 1
ATOM 554 N N . VAL A 1 69 ? -4.368 7.408 1.441 1.00 91.00 69 VAL A N 1
ATOM 555 C CA . VAL A 1 69 ? -3.745 8.051 0.287 1.00 91.00 69 VAL A CA 1
ATOM 556 C C . VAL A 1 69 ? -4.698 9.082 -0.295 1.00 91.00 69 VAL A C 1
ATOM 558 O O . VAL A 1 69 ? -5.920 8.918 -0.279 1.00 91.00 69 VAL A O 1
ATOM 561 N N . SER A 1 70 ? -4.145 10.182 -0.791 1.00 89.19 70 SER A N 1
ATOM 562 C CA . SER A 1 70 ? -4.917 11.173 -1.528 1.00 89.19 70 SER A CA 1
ATOM 563 C C . SER A 1 70 ? -5.322 10.624 -2.900 1.00 89.19 70 SER A C 1
ATOM 565 O O . SER A 1 70 ? -4.694 9.709 -3.439 1.00 89.19 70 SER A O 1
ATOM 567 N N . GLY A 1 71 ? -6.352 11.218 -3.508 1.00 89.00 71 GLY A N 1
ATOM 568 C CA . GLY A 1 71 ? -6.737 10.874 -4.880 1.00 89.00 71 GLY A CA 1
ATOM 569 C C . GLY A 1 71 ? -5.593 11.081 -5.879 1.00 89.00 71 GLY A C 1
ATOM 570 O O . GLY A 1 71 ? -5.403 10.261 -6.770 1.00 89.00 71 GLY A O 1
ATOM 571 N N . GLU A 1 72 ? -4.777 12.121 -5.690 1.00 87.25 72 GLU A N 1
ATOM 572 C CA . GLU A 1 72 ? -3.611 12.393 -6.541 1.00 87.25 72 GLU A CA 1
ATOM 573 C C . GLU A 1 72 ? -2.525 11.318 -6.395 1.00 87.25 72 GLU A C 1
ATOM 575 O O . GLU A 1 72 ? -1.980 10.864 -7.402 1.00 87.25 72 GLU A O 1
ATOM 580 N N . GLN A 1 73 ? -2.250 10.864 -5.167 1.00 85.44 73 GLN A N 1
ATOM 581 C CA . GLN A 1 73 ? -1.305 9.772 -4.900 1.00 85.44 73 GLN A CA 1
ATOM 582 C C . GLN A 1 73 ? -1.788 8.463 -5.525 1.00 85.44 73 GLN A C 1
ATOM 584 O O . GLN A 1 73 ? -1.024 7.772 -6.196 1.00 85.44 73 GLN A O 1
ATOM 589 N N . TRP A 1 74 ? -3.077 8.156 -5.368 1.00 88.50 74 TRP A N 1
ATOM 590 C CA . TRP A 1 74 ? -3.687 6.983 -5.979 1.00 88.50 74 TRP A CA 1
ATOM 591 C C . TRP A 1 74 ? -3.612 7.019 -7.511 1.00 88.50 74 TRP A C 1
ATOM 593 O O . TRP A 1 74 ? -3.221 6.041 -8.145 1.00 88.50 74 TRP A O 1
ATOM 603 N N . GLU A 1 75 ? -3.940 8.154 -8.130 1.00 87.25 75 GLU A N 1
ATOM 604 C CA . GLU A 1 75 ? -3.850 8.317 -9.582 1.00 87.25 75 GLU A CA 1
ATOM 605 C C . GLU A 1 75 ? -2.415 8.214 -10.101 1.00 87.25 75 GLU A C 1
ATOM 607 O O . GLU A 1 75 ? -2.181 7.625 -11.163 1.00 87.25 75 GLU A O 1
ATOM 612 N N . TYR A 1 76 ? -1.460 8.813 -9.388 1.00 84.19 76 TYR A N 1
ATOM 613 C CA . TYR A 1 76 ? -0.043 8.724 -9.720 1.00 84.19 76 TYR A CA 1
ATOM 614 C C . TYR A 1 76 ? 0.423 7.270 -9.706 1.00 84.19 76 TYR A C 1
ATOM 616 O O . TYR A 1 76 ? 1.003 6.786 -10.683 1.00 84.19 76 TYR A O 1
ATOM 624 N N . GLU A 1 77 ? 0.074 6.544 -8.652 1.00 81.31 77 GLU A N 1
ATOM 625 C CA . GLU A 1 77 ? 0.500 5.168 -8.500 1.00 81.31 77 GLU A CA 1
ATOM 626 C C . GLU A 1 77 ? -0.171 4.228 -9.506 1.00 81.31 77 GLU A C 1
ATOM 628 O O . GLU A 1 77 ? 0.494 3.397 -10.122 1.00 81.31 77 GLU A O 1
ATOM 633 N N . GLN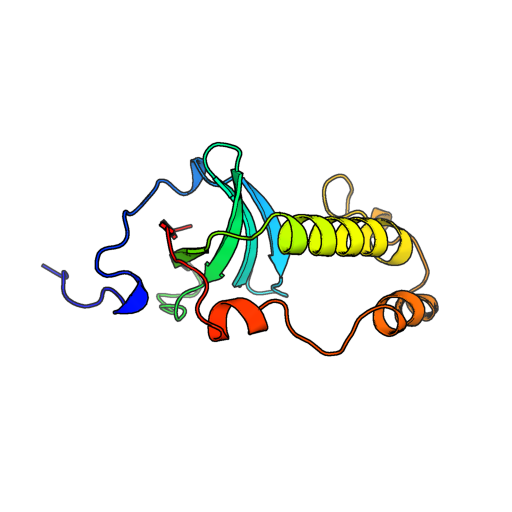 A 1 78 ? -1.460 4.414 -9.790 1.00 84.75 78 GLN A N 1
ATOM 634 C CA . GLN A 1 78 ? -2.148 3.666 -10.843 1.00 84.75 78 GLN A CA 1
ATOM 635 C C . GLN A 1 78 ? -1.478 3.865 -12.211 1.00 84.75 78 GLN A C 1
ATOM 637 O O . GLN A 1 78 ? -1.368 2.925 -13.002 1.00 84.75 78 GLN A O 1
ATOM 642 N N . LYS A 1 79 ? -0.994 5.076 -12.524 1.00 83.12 79 LYS A N 1
ATOM 643 C CA . LYS A 1 79 ? -0.217 5.319 -13.754 1.00 83.12 79 LYS A CA 1
ATOM 644 C C . LYS A 1 79 ? 1.112 4.570 -13.723 1.00 83.12 79 LYS A C 1
ATOM 646 O O . LYS A 1 79 ? 1.497 3.992 -14.745 1.00 83.12 79 LYS A O 1
ATOM 651 N N . ARG A 1 80 ? 1.793 4.553 -12.576 1.00 77.75 80 ARG A N 1
ATOM 652 C CA . ARG A 1 80 ? 3.045 3.815 -12.396 1.00 77.75 80 ARG A CA 1
ATOM 653 C C . ARG A 1 80 ? 2.858 2.317 -12.557 1.00 77.75 80 ARG A C 1
ATOM 655 O O . ARG A 1 80 ? 3.569 1.709 -13.356 1.00 77.75 80 ARG A O 1
ATOM 662 N N . ARG A 1 81 ? 1.823 1.753 -11.938 1.00 77.38 81 ARG A N 1
ATOM 663 C CA . ARG A 1 81 ? 1.475 0.342 -12.086 1.00 77.38 81 ARG A CA 1
ATOM 664 C C . ARG A 1 81 ? 1.159 -0.035 -13.529 1.00 77.38 81 ARG A C 1
ATOM 666 O O . ARG A 1 81 ? 1.761 -0.961 -14.061 1.00 77.38 81 ARG A O 1
ATOM 673 N N . ASN A 1 82 ? 0.296 0.725 -14.200 1.00 79.50 82 ASN A N 1
ATOM 674 C CA . ASN A 1 82 ? -0.027 0.481 -15.611 1.00 79.50 82 ASN A CA 1
ATOM 675 C C . ASN A 1 82 ? 1.217 0.536 -16.518 1.00 79.50 82 ASN A C 1
ATOM 677 O O . ASN A 1 82 ? 1.294 -0.161 -17.532 1.00 79.50 82 ASN A O 1
ATOM 681 N N . THR A 1 83 ? 2.197 1.369 -16.166 1.00 74.38 83 THR A N 1
ATOM 682 C CA . THR A 1 83 ? 3.461 1.485 -16.901 1.00 74.38 83 THR A CA 1
ATOM 683 C C . THR A 1 83 ? 4.376 0.299 -16.603 1.00 74.38 83 THR A C 1
ATOM 685 O O . THR A 1 83 ? 4.930 -0.285 -17.532 1.00 74.38 83 THR A O 1
ATOM 688 N N . TRP A 1 84 ? 4.476 -0.132 -15.345 1.00 74.44 84 TRP A N 1
ATOM 689 C CA . TRP A 1 84 ? 5.167 -1.368 -14.977 1.00 74.44 84 TRP A CA 1
ATOM 690 C C . TRP A 1 84 ? 4.588 -2.586 -15.703 1.00 74.44 84 TRP A C 1
ATOM 692 O O . TRP A 1 84 ? 5.336 -3.345 -16.319 1.00 74.44 84 TRP A O 1
ATOM 702 N N . ASP A 1 85 ? 3.261 -2.731 -15.720 1.00 74.19 85 ASP A N 1
ATOM 703 C CA . ASP A 1 85 ? 2.580 -3.836 -16.401 1.00 74.19 85 ASP A CA 1
ATOM 704 C C . ASP A 1 85 ? 2.858 -3.837 -17.911 1.00 74.19 85 ASP A C 1
ATOM 706 O O . ASP A 1 85 ? 2.986 -4.891 -18.542 1.00 74.19 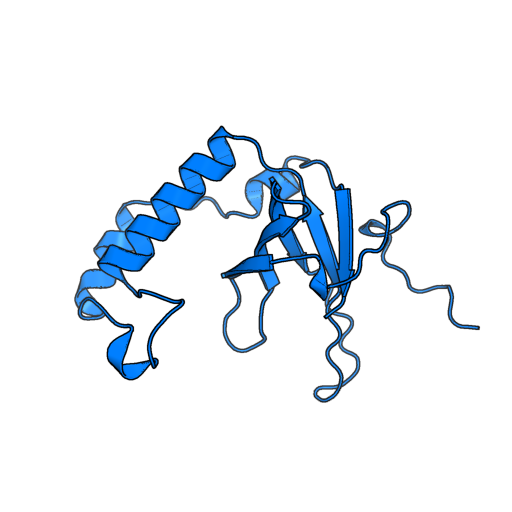85 ASP A O 1
ATOM 710 N N . ARG A 1 86 ? 3.023 -2.647 -18.498 1.00 72.50 86 ARG A N 1
ATOM 711 C CA . ARG A 1 86 ? 3.382 -2.479 -19.907 1.00 72.50 86 ARG A CA 1
ATOM 712 C C . ARG A 1 86 ? 4.826 -2.883 -20.212 1.00 72.50 86 ARG A C 1
ATOM 714 O O . ARG A 1 86 ? 5.051 -3.505 -21.250 1.00 72.50 86 ARG A O 1
ATOM 721 N N . TYR A 1 87 ? 5.785 -2.494 -19.374 1.00 64.38 87 TYR A N 1
ATOM 722 C CA . TYR A 1 87 ? 7.217 -2.584 -19.696 1.00 64.38 87 TYR A CA 1
ATOM 723 C C . TYR A 1 87 ? 7.950 -3.747 -19.034 1.00 64.38 87 TYR A C 1
ATOM 725 O O . TYR A 1 87 ? 8.919 -4.245 -19.600 1.00 64.38 87 TYR A O 1
ATOM 733 N N . VAL A 1 88 ? 7.532 -4.155 -17.840 1.00 65.31 88 VAL A N 1
ATOM 734 C CA . VAL A 1 88 ? 8.303 -5.077 -17.006 1.00 65.31 88 VAL A CA 1
ATOM 735 C C . VAL A 1 88 ? 7.533 -6.361 -16.777 1.00 65.31 88 VAL A C 1
ATOM 737 O O . VAL A 1 88 ? 8.021 -7.435 -17.136 1.00 65.31 88 VAL A O 1
ATOM 740 N N . SER A 1 89 ? 6.341 -6.276 -16.186 1.00 65.00 89 SER A N 1
ATOM 741 C CA . SER A 1 89 ? 5.585 -7.480 -15.873 1.00 65.00 89 SER A CA 1
ATOM 742 C C . SER A 1 89 ? 4.131 -7.228 -15.542 1.00 65.00 89 SER A C 1
ATOM 744 O O . SER A 1 89 ? 3.840 -6.381 -14.713 1.00 65.00 89 SER A O 1
ATOM 746 N N . ASN A 1 90 ? 3.242 -8.063 -16.078 1.00 58.72 90 ASN A N 1
ATOM 747 C CA . ASN A 1 90 ? 1.818 -8.074 -15.749 1.00 58.72 90 ASN A CA 1
ATOM 748 C C . ASN A 1 90 ? 1.556 -8.914 -14.481 1.00 58.72 90 ASN A C 1
ATOM 750 O O . ASN A 1 90 ? 0.880 -9.953 -14.525 1.00 58.72 90 ASN A O 1
ATOM 754 N N . PHE A 1 91 ? 2.172 -8.523 -13.358 1.00 54.12 91 PHE A N 1
ATOM 755 C CA . PHE A 1 91 ? 1.989 -9.230 -12.089 1.00 54.12 91 PHE A CA 1
ATOM 756 C C . PHE A 1 91 ? 0.497 -9.211 -11.733 1.00 54.12 91 PHE A C 1
ATOM 758 O O . PHE A 1 91 ? -0.117 -8.161 -11.597 1.00 54.12 91 PHE A O 1
ATOM 765 N N . GLY A 1 92 ? -0.111 -10.389 -11.622 1.00 45.22 92 GLY A N 1
ATOM 766 C CA . GLY A 1 92 ? -1.518 -10.512 -11.241 1.00 45.22 92 GLY A CA 1
ATOM 767 C C . GLY A 1 92 ? -2.293 -11.608 -11.961 1.00 45.22 92 GLY A C 1
ATOM 768 O O . GLY A 1 92 ? -3.357 -11.978 -11.471 1.00 45.22 92 GLY A O 1
ATOM 769 N N . ARG A 1 93 ? -1.817 -12.157 -13.096 1.00 42.09 93 ARG A N 1
ATOM 770 C CA . ARG A 1 93 ? -2.613 -13.164 -13.842 1.00 42.09 93 ARG A CA 1
ATOM 771 C C . ARG A 1 93 ? -1.876 -14.325 -14.521 1.00 42.09 93 ARG A C 1
ATOM 773 O O . ARG A 1 93 ? -2.560 -15.190 -15.065 1.00 42.09 93 ARG A O 1
ATOM 780 N N . VAL A 1 94 ? -0.541 -14.403 -14.519 1.00 38.31 94 VAL A N 1
ATOM 781 C CA . VAL A 1 94 ? 0.181 -15.403 -15.341 1.00 38.31 94 VAL A CA 1
ATOM 782 C C . VAL A 1 94 ? 1.456 -15.933 -14.658 1.00 38.31 94 VAL A C 1
ATOM 784 O O . VAL A 1 94 ? 1.982 -15.290 -13.754 1.00 38.31 94 VAL A O 1
ATOM 787 N N . ARG A 1 95 ? 1.948 -17.129 -15.031 1.00 42.59 95 ARG A N 1
ATOM 788 C CA . ARG A 1 95 ? 3.172 -17.737 -14.456 1.00 42.59 95 ARG A CA 1
ATOM 789 C C . ARG A 1 95 ? 4.402 -16.873 -14.755 1.00 42.59 95 ARG A C 1
ATOM 791 O O . ARG A 1 95 ? 4.473 -16.269 -15.813 1.00 42.59 95 ARG A O 1
ATOM 798 N N . PHE A 1 96 ? 5.416 -16.887 -13.884 1.00 43.84 96 PHE A N 1
ATOM 799 C CA . PHE A 1 96 ? 6.616 -16.025 -13.974 1.00 43.84 96 PHE A CA 1
ATOM 800 C C . PHE A 1 96 ? 7.360 -16.082 -15.317 1.00 43.84 96 PHE A C 1
ATOM 802 O O . PHE A 1 96 ? 7.902 -15.079 -15.766 1.00 43.84 96 PHE A O 1
ATOM 809 N N . SER A 1 97 ? 7.315 -17.220 -16.012 1.00 46.19 97 SER A N 1
ATOM 810 C CA . SER A 1 97 ? 7.871 -17.382 -17.363 1.00 46.19 97 SER A CA 1
ATOM 811 C C . SER A 1 97 ? 7.090 -16.663 -18.473 1.00 46.19 97 SER A C 1
ATOM 813 O O . SER A 1 97 ? 7.617 -16.482 -19.562 1.00 46.19 97 SER A O 1
ATOM 815 N N . GLU A 1 98 ? 5.840 -16.284 -18.213 1.00 48.59 98 GLU A N 1
ATOM 816 C CA . GLU A 1 98 ? 4.913 -15.592 -19.123 1.00 48.59 98 GLU A CA 1
ATOM 817 C C . GLU A 1 98 ? 4.670 -14.136 -18.683 1.00 48.59 98 GLU A C 1
ATOM 819 O O . GLU A 1 98 ? 3.920 -13.408 -19.328 1.00 48.59 98 GLU A O 1
ATOM 824 N N . MET A 1 99 ? 5.287 -13.721 -17.571 1.00 50.16 99 MET A N 1
ATOM 825 C CA . MET A 1 99 ? 5.084 -12.413 -16.952 1.00 50.16 99 MET A CA 1
ATOM 826 C C . MET A 1 99 ? 5.936 -11.310 -17.578 1.00 50.16 99 MET A C 1
ATOM 828 O O . MET A 1 99 ? 5.514 -10.163 -17.561 1.00 50.16 99 MET A O 1
ATOM 832 N N . ILE A 1 100 ? 7.093 -11.634 -18.158 1.00 56.44 100 ILE A N 1
ATOM 833 C CA . ILE A 1 100 ? 8.020 -10.639 -18.708 1.00 56.44 100 ILE A CA 1
ATOM 834 C C . ILE A 1 100 ? 7.545 -10.195 -20.094 1.00 56.44 100 ILE A C 1
ATOM 836 O O . ILE A 1 100 ? 7.598 -10.965 -21.053 1.00 56.44 100 ILE A O 1
ATOM 840 N N . THR A 1 101 ? 7.090 -8.948 -20.204 1.00 57.59 101 THR A N 1
ATOM 841 C CA . THR A 1 101 ? 6.532 -8.404 -21.452 1.00 57.59 101 THR A CA 1
ATOM 842 C C . THR A 1 101 ? 7.596 -7.866 -22.409 1.00 57.59 101 THR A C 1
ATOM 844 O O . THR A 1 101 ? 7.353 -7.844 -23.615 1.00 57.59 101 THR A O 1
ATOM 847 N N . GLN A 1 102 ? 8.772 -7.476 -21.904 1.00 63.38 102 GLN A N 1
ATOM 848 C CA . GLN A 1 102 ? 9.910 -6.975 -22.689 1.00 63.38 102 GLN A CA 1
ATOM 849 C C . GLN A 1 102 ? 11.238 -7.563 -22.191 1.00 63.38 102 GLN A C 1
ATOM 851 O O . GLN A 1 102 ? 11.356 -7.879 -21.003 1.00 63.38 102 GLN A O 1
ATOM 856 N N . PRO A 1 103 ? 12.264 -7.710 -23.050 1.00 66.88 103 PRO A N 1
ATOM 857 C CA . PRO A 1 103 ? 13.578 -8.176 -22.614 1.00 66.88 103 PRO A CA 1
ATOM 858 C C . PRO A 1 103 ? 14.164 -7.258 -21.532 1.00 66.88 103 PRO A C 1
ATOM 860 O O . PRO A 1 103 ? 14.019 -6.040 -21.593 1.00 66.88 103 PRO A O 1
ATOM 863 N N . ALA A 1 104 ? 14.883 -7.833 -20.561 1.00 65.94 104 ALA A N 1
ATOM 864 C CA . ALA A 1 104 ? 15.457 -7.092 -19.427 1.00 65.94 104 ALA A CA 1
ATOM 865 C C . ALA A 1 104 ? 16.334 -5.893 -19.843 1.00 65.94 104 ALA A C 1
ATOM 867 O O . ALA A 1 104 ? 16.429 -4.903 -19.123 1.00 65.94 104 ALA A O 1
ATOM 868 N N . SER A 1 105 ? 16.931 -5.949 -21.038 1.00 71.88 105 SER A N 1
ATOM 869 C CA . SER A 1 105 ? 17.688 -4.852 -21.652 1.00 71.88 105 SER A CA 1
ATOM 870 C C . SER A 1 105 ? 16.859 -3.612 -21.997 1.00 71.88 105 SER A C 1
ATOM 872 O O . SER A 1 105 ? 17.443 -2.609 -22.387 1.00 71.88 105 SER A O 1
ATOM 874 N N . GLU A 1 106 ? 15.532 -3.668 -21.903 1.00 67.81 106 GLU A N 1
ATOM 875 C CA . GLU A 1 106 ? 14.610 -2.556 -22.172 1.00 67.81 106 GLU A CA 1
ATOM 876 C C . GLU A 1 106 ? 13.934 -2.031 -20.897 1.00 67.81 106 GLU A C 1
ATOM 878 O O . GLU A 1 106 ? 13.309 -0.975 -20.922 1.00 67.81 106 GLU A O 1
ATOM 883 N N . TRP A 1 107 ? 14.117 -2.703 -19.754 1.00 70.12 107 TRP A N 1
ATOM 884 C CA . TRP A 1 107 ? 13.506 -2.298 -18.482 1.00 70.12 107 TRP A CA 1
ATOM 885 C C . TRP A 1 107 ? 14.024 -0.947 -17.973 1.00 70.12 107 TRP A C 1
ATOM 887 O O . TRP A 1 107 ? 13.334 -0.273 -17.217 1.00 70.12 107 TRP A O 1
ATOM 897 N N . TRP A 1 108 ? 15.203 -0.495 -18.412 1.00 67.12 108 TRP A N 1
ATOM 898 C CA . TRP A 1 108 ? 15.720 0.842 -18.084 1.00 67.12 108 TRP A CA 1
ATOM 899 C C . TRP A 1 108 ? 14.786 1.972 -18.537 1.00 67.12 108 TRP A C 1
ATOM 901 O O . TRP A 1 108 ? 14.730 2.994 -17.864 1.00 67.12 108 TRP A O 1
ATOM 911 N N . GLN A 1 109 ? 13.995 1.773 -19.600 1.00 68.44 109 GLN A N 1
ATOM 912 C CA . GLN A 1 109 ? 13.006 2.759 -20.051 1.00 68.44 109 GLN A CA 1
ATOM 913 C C . GLN A 1 109 ? 11.893 2.974 -19.023 1.00 68.44 109 GLN A C 1
ATOM 915 O O . GLN A 1 109 ? 11.338 4.062 -18.957 1.00 68.44 109 GLN A O 1
ATOM 920 N N . TYR A 1 110 ? 11.571 1.964 -18.208 1.00 64.62 110 TYR A N 1
ATOM 921 C CA . TYR A 1 110 ? 10.689 2.150 -17.058 1.00 64.62 110 TYR A CA 1
ATOM 922 C C . TYR A 1 110 ? 11.371 3.032 -16.007 1.00 64.62 110 TYR A C 1
ATOM 924 O O . TYR A 1 110 ? 10.793 4.020 -15.570 1.00 64.62 110 TYR A O 1
ATOM 932 N N . TYR A 1 111 ? 12.615 2.715 -15.640 1.00 65.69 111 TYR A N 1
ATOM 933 C CA . TYR A 1 111 ? 13.334 3.430 -14.583 1.00 65.69 111 TYR A CA 1
ATOM 934 C C . TYR A 1 111 ? 13.656 4.893 -14.932 1.00 65.69 111 TYR A C 1
ATOM 936 O O . TYR A 1 111 ? 13.738 5.714 -14.028 1.00 65.69 111 TYR A O 1
ATOM 944 N N . GLU A 1 112 ? 13.791 5.250 -16.213 1.00 67.81 112 GLU A N 1
ATOM 945 C CA . GLU A 1 112 ? 13.967 6.650 -16.639 1.00 67.81 112 GLU A CA 1
ATOM 946 C C . GLU A 1 112 ? 12.705 7.512 -16.495 1.00 67.81 112 GLU A C 1
ATOM 948 O O . GLU A 1 112 ? 12.801 8.738 -16.440 1.00 67.81 112 GLU A O 1
ATOM 953 N N . LEU A 1 113 ? 11.519 6.896 -16.461 1.00 63.59 113 LEU A N 1
ATOM 954 C CA . LEU A 1 113 ? 10.246 7.619 -16.410 1.00 63.59 113 LEU A CA 1
ATOM 955 C C . LEU A 1 113 ? 9.873 8.088 -15.002 1.00 63.59 113 LEU A C 1
ATOM 957 O O . LEU A 1 113 ? 8.944 8.887 -14.875 1.00 63.59 113 LEU A O 1
ATOM 961 N N . TYR A 1 114 ? 10.567 7.611 -13.965 1.00 61.34 114 TYR A N 1
ATOM 962 C CA . TYR A 1 114 ? 10.204 7.880 -12.579 1.00 61.34 114 TYR A CA 1
ATOM 963 C C . TYR A 1 114 ? 11.287 8.659 -11.833 1.00 61.34 114 TYR A C 1
ATOM 965 O O . TYR A 1 114 ? 12.478 8.384 -11.998 1.00 61.34 114 TYR A O 1
ATOM 973 N N . PRO A 1 115 ? 10.886 9.642 -11.007 1.00 56.69 115 PRO A N 1
ATOM 974 C CA . PRO A 1 115 ? 11.804 10.294 -10.090 1.00 56.69 115 PRO A CA 1
ATOM 975 C C . PRO A 1 115 ? 12.385 9.268 -9.109 1.00 56.69 115 PRO A C 1
ATOM 977 O O . PRO A 1 115 ? 11.782 8.237 -8.827 1.00 56.69 115 PRO A O 1
ATOM 980 N N . THR A 1 116 ? 13.560 9.571 -8.562 1.00 58.34 116 THR A N 1
ATOM 981 C CA . THR A 1 116 ? 14.245 8.765 -7.534 1.00 58.34 116 THR A CA 1
ATOM 982 C C . THR A 1 116 ? 13.526 8.726 -6.179 1.00 58.34 116 THR A C 1
ATOM 984 O O . THR A 1 116 ? 14.071 8.166 -5.231 1.00 58.34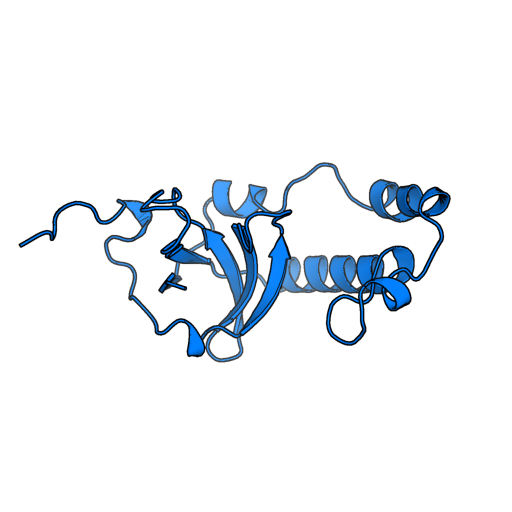 116 THR A O 1
ATOM 987 N N . GLU A 1 117 ? 12.364 9.365 -6.070 1.00 57.09 117 GLU A N 1
ATOM 988 C CA . GLU A 1 117 ? 11.553 9.443 -4.855 1.00 57.09 117 GLU A CA 1
ATOM 989 C C . GLU A 1 117 ? 10.912 8.081 -4.561 1.00 57.09 117 GLU A C 1
ATOM 991 O O . GLU A 1 117 ? 10.455 7.369 -5.461 1.00 57.09 117 GLU A O 1
ATOM 996 N N . SER A 1 118 ? 10.953 7.694 -3.291 1.00 62.53 118 SER A N 1
ATOM 997 C CA . SER A 1 118 ? 10.438 6.422 -2.797 1.00 62.53 118 SER A CA 1
ATOM 998 C C . SER A 1 118 ? 8.953 6.564 -2.489 1.00 62.53 118 SER A C 1
ATOM 1000 O O . SER A 1 118 ? 8.513 7.596 -1.992 1.00 62.53 118 SER A O 1
ATOM 1002 N N . ASP A 1 119 ? 8.170 5.496 -2.663 1.00 61.97 119 ASP A N 1
ATOM 1003 C CA . ASP A 1 119 ? 6.764 5.490 -2.220 1.00 61.97 119 ASP A CA 1
ATOM 1004 C C . ASP A 1 119 ? 6.622 5.724 -0.717 1.00 61.97 119 ASP A C 1
ATOM 1006 O O . ASP A 1 119 ? 5.546 6.060 -0.245 1.00 61.97 119 ASP A O 1
ATOM 1010 N N . ARG A 1 120 ? 7.700 5.562 0.052 1.00 61.91 120 ARG A N 1
ATOM 1011 C CA . ARG A 1 120 ? 7.703 5.829 1.492 1.00 61.91 120 ARG A CA 1
ATOM 1012 C C . ARG A 1 120 ? 7.795 7.307 1.848 1.00 61.91 120 ARG A C 1
ATOM 1014 O O . ARG A 1 120 ? 7.469 7.646 2.982 1.00 61.91 120 ARG A O 1
ATOM 1021 N N . ASP A 1 121 ? 8.170 8.175 0.909 1.00 67.94 121 ASP A N 1
ATOM 1022 C CA . ASP A 1 121 ? 8.452 9.582 1.211 1.00 67.94 121 ASP A CA 1
ATOM 1023 C C . ASP A 1 121 ? 7.213 10.277 1.808 1.00 67.94 121 ASP A C 1
ATOM 1025 O O . ASP A 1 121 ? 7.323 11.021 2.777 1.00 67.94 121 ASP A O 1
ATOM 1029 N N . PHE A 1 122 ? 5.999 9.937 1.356 1.00 70.31 122 PHE A N 1
ATOM 1030 C CA . PHE A 1 122 ? 4.779 10.537 1.913 1.00 70.31 122 PHE A CA 1
ATOM 1031 C C . PHE A 1 122 ? 4.369 9.969 3.287 1.00 70.31 122 PHE A C 1
ATOM 1033 O O . PHE A 1 122 ? 3.672 10.641 4.052 1.00 70.31 122 PHE A O 1
ATOM 1040 N N . VAL A 1 123 ? 4.773 8.735 3.613 1.00 74.62 123 VAL A N 1
ATOM 1041 C CA . VAL A 1 123 ? 4.586 8.174 4.961 1.00 74.62 123 VAL A CA 1
ATOM 1042 C C . VAL A 1 123 ? 5.474 8.935 5.940 1.00 74.62 123 VAL A C 1
ATOM 1044 O O . VAL A 1 123 ? 4.995 9.365 6.991 1.00 74.62 123 VAL A O 1
ATOM 1047 N N . ASP A 1 124 ? 6.724 9.184 5.548 1.00 72.19 124 ASP A N 1
ATOM 1048 C CA . ASP A 1 124 ? 7.684 9.978 6.318 1.00 72.19 124 ASP A CA 1
ATOM 1049 C C . ASP A 1 124 ? 7.247 11.454 6.450 1.00 72.19 124 ASP A C 1
ATOM 1051 O O . ASP A 1 124 ? 7.525 12.102 7.462 1.00 72.19 124 ASP A O 1
ATOM 1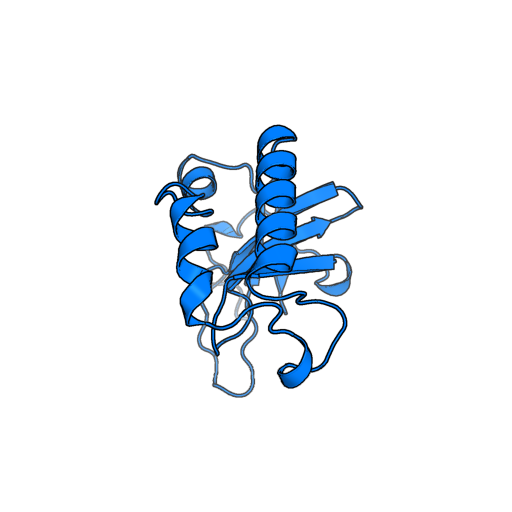055 N N . GLU A 1 125 ? 6.483 11.973 5.483 1.00 76.69 125 GLU A N 1
ATOM 1056 C CA . GLU A 1 125 ? 5.862 13.308 5.516 1.00 76.69 125 GLU A CA 1
ATOM 1057 C C . GLU A 1 125 ? 4.574 13.396 6.362 1.00 76.69 125 GLU A C 1
ATOM 1059 O O . GLU A 1 125 ? 3.981 14.474 6.481 1.00 76.69 125 GLU A O 1
ATOM 1064 N N . GLY A 1 126 ? 4.156 12.304 7.012 1.00 75.69 126 GLY A N 1
ATOM 1065 C CA . GLY A 1 126 ? 3.074 12.316 8.001 1.00 75.69 126 GLY A CA 1
ATOM 1066 C C . GLY A 1 126 ? 1.707 11.883 7.473 1.00 75.69 126 GLY A C 1
ATOM 1067 O O . GLY A 1 126 ? 0.687 12.443 7.886 1.00 75.69 126 GLY A O 1
ATOM 1068 N N . ALA A 1 127 ? 1.669 10.886 6.587 1.00 84.88 127 ALA A N 1
ATOM 1069 C CA . ALA A 1 127 ? 0.426 10.232 6.178 1.00 84.88 127 ALA A CA 1
ATOM 1070 C C . ALA A 1 127 ? -0.424 9.795 7.388 1.00 84.88 127 ALA A C 1
ATOM 1072 O O . ALA A 1 127 ? 0.101 9.331 8.400 1.00 84.88 127 ALA A O 1
ATOM 1073 N N . GLU A 1 128 ? -1.751 9.913 7.283 1.00 90.69 128 GLU A N 1
ATOM 1074 C CA . GLU A 1 128 ? -2.674 9.555 8.368 1.00 90.69 128 GLU A CA 1
ATOM 1075 C C . GLU A 1 128 ? -2.818 8.024 8.471 1.00 90.69 128 GLU A C 1
ATOM 1077 O O . GLU A 1 128 ? -3.373 7.414 7.546 1.00 90.69 128 GLU A O 1
ATOM 1082 N N . PRO A 1 129 ? -2.374 7.386 9.573 1.00 93.81 129 PRO A N 1
ATOM 1083 C CA . PRO A 1 129 ? -2.607 5.966 9.794 1.00 93.81 129 PRO A CA 1
ATOM 1084 C C . PRO A 1 129 ? -4.061 5.720 10.222 1.00 93.81 129 PRO A C 1
ATOM 1086 O O . PRO A 1 129 ? -4.610 6.437 11.059 1.00 93.81 129 PRO A O 1
ATOM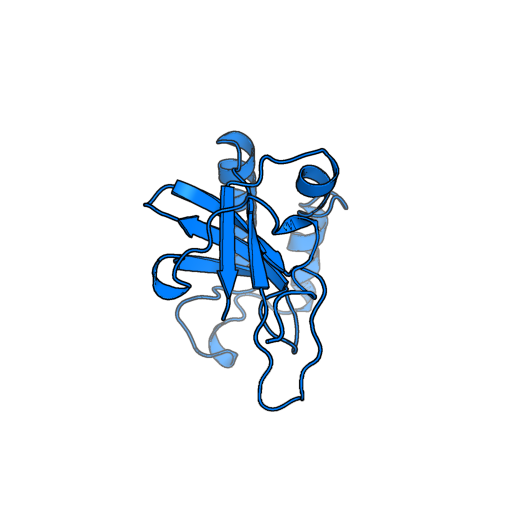 1089 N N . VAL A 1 130 ? -4.682 4.682 9.668 1.00 95.81 130 VAL A N 1
ATOM 1090 C CA . VAL A 1 130 ? -6.113 4.380 9.850 1.00 95.81 130 VAL A CA 1
ATOM 1091 C C . VAL A 1 130 ? -6.329 3.141 10.701 1.00 95.81 130 VAL A C 1
ATOM 1093 O O . VAL A 1 130 ? -7.191 3.126 11.575 1.00 95.81 130 VAL A O 1
ATOM 1096 N N . ALA A 1 131 ? -5.569 2.088 10.422 1.00 95.62 131 ALA A N 1
ATOM 1097 C CA . ALA A 1 131 ? -5.734 0.770 11.010 1.00 95.62 131 ALA A CA 1
ATOM 1098 C C . ALA A 1 131 ? -4.444 -0.033 10.846 1.00 95.62 131 ALA A C 1
ATOM 1100 O O . ALA A 1 131 ? -3.528 0.384 10.137 1.00 95.62 131 ALA A O 1
ATOM 1101 N N . TRP A 1 132 ? -4.385 -1.205 11.466 1.00 94.75 132 TRP A N 1
ATOM 1102 C CA . TRP A 1 132 ? -3.325 -2.170 11.208 1.00 94.75 132 TRP A CA 1
ATOM 1103 C C . TRP A 1 132 ? -3.871 -3.590 11.087 1.00 94.75 132 TRP A C 1
ATOM 1105 O O . TRP A 1 132 ? -4.909 -3.918 11.662 1.00 94.75 132 TRP A O 1
ATOM 1115 N N . TYR A 1 133 ? -3.171 -4.444 10.349 1.00 91.75 133 TYR A N 1
ATOM 1116 C CA . TYR A 1 133 ? -3.507 -5.859 10.190 1.00 91.75 133 TYR A CA 1
ATOM 1117 C C . TYR A 1 133 ? -2.261 -6.732 10.329 1.00 91.75 133 TYR A C 1
ATOM 1119 O O . TYR A 1 133 ? -1.138 -6.236 10.276 1.00 91.75 133 TYR A O 1
ATOM 1127 N N . ALA A 1 134 ? -2.459 -8.028 10.557 1.00 88.38 134 ALA A N 1
ATOM 1128 C CA . ALA A 1 134 ? -1.384 -9.013 10.565 1.00 88.38 134 ALA A CA 1
ATOM 1129 C C . ALA A 1 134 ? -1.641 -10.082 9.502 1.00 88.38 134 ALA A C 1
ATOM 1131 O O . ALA A 1 134 ? -2.805 -10.409 9.242 1.00 88.38 134 ALA A O 1
ATOM 1132 N N . THR A 1 135 ? -0.563 -10.604 8.922 1.00 79.00 135 THR A N 1
ATOM 1133 C CA . THR A 1 135 ? -0.571 -11.761 8.013 1.00 79.00 135 THR A CA 1
ATOM 1134 C C . THR A 1 135 ? -0.161 -13.037 8.729 1.00 79.00 135 THR A C 1
ATOM 1136 O O . THR A 1 135 ? 0.626 -12.935 9.705 1.00 79.00 135 THR A O 1
#

Sequence (135 aa):
METDQMPAELRGLPQVNGSAVDELWANGYYDGALDGFALFEGEPHYFCATETVWQDYETESRRFILYKVSGEQWEYEQKRRNTWDRYVSNFGRVRFSEMITQPASEWWQYYELYPTESDRDFVDEGAEPVAWYAT